Protein AF-A0A2D4GYD4-F1 (afdb_monomer)

Secondary structure (DSSP, 8-state):
-HHHHHHHHHHH-HHHHHHHHHHHHHHHHHHHHHHHHHHHHHHHHHHHHHHHHHHHHHHHHHHHHHHHHHHHHHHHHHHHHHHHHHHHHHHHHHHHHHHHHHHHHHT-

Foldseek 3Di:
DLLVVLVVVCVVPVVVSVVSVVVVVVVVVVVVVVVVVVVVVVVVVVVVVVVVVVVVVVVVVVVVVVVVVVVVVVVVVVVVVVVVVVVVVVVVVVVVVVVVVVVVVVVD

Radius of gyration: 44.18 Å; Cα contacts (8 Å, |Δi|>4): 12; chains: 1; bounding box: 74×22×125 Å

Structure (mmCIF, N/CA/C/O backbone):
data_AF-A0A2D4GYD4-F1
#
_entry.id   AF-A0A2D4GYD4-F1
#
loop_
_atom_site.group_PDB
_atom_site.id
_atom_site.type_symbol
_atom_site.label_atom_id
_atom_site.label_alt_id
_atom_site.label_comp_id
_atom_site.label_asym_id
_atom_site.label_entity_id
_atom_site.label_seq_id
_atom_site.pdbx_PDB_ins_code
_atom_site.Cartn_x
_atom_site.Cartn_y
_atom_site.Cartn_z
_atom_site.occupancy
_atom_site.B_iso_or_equiv
_atom_site.auth_seq_id
_atom_site.auth_comp_id
_atom_site.auth_asym_id
_atom_site.auth_atom_id
_atom_site.pdbx_PDB_model_num
ATOM 1 N N . CYS A 1 1 ? 15.915 8.962 -39.665 1.00 87.31 1 CYS A N 1
ATOM 2 C CA . CYS A 1 1 ? 17.217 9.666 -39.717 1.00 87.31 1 CYS A CA 1
ATOM 3 C C . CYS A 1 1 ? 18.393 8.694 -39.558 1.00 87.31 1 CYS A C 1
ATOM 5 O O . CYS A 1 1 ? 19.176 8.578 -40.488 1.00 87.31 1 CYS A O 1
ATOM 7 N N . PHE A 1 2 ? 18.490 7.931 -38.457 1.00 94.81 2 PHE A N 1
ATOM 8 C CA . PHE A 1 2 ? 19.600 6.978 -38.259 1.00 94.81 2 PHE A CA 1
ATOM 9 C C . PHE A 1 2 ? 19.646 5.840 -39.297 1.00 94.81 2 PHE A C 1
ATOM 11 O O . PHE A 1 2 ? 20.721 5.451 -39.736 1.00 94.81 2 PHE A O 1
ATOM 18 N N . ASP A 1 3 ? 18.486 5.375 -39.768 1.00 96.56 3 ASP A N 1
ATOM 19 C CA . ASP A 1 3 ? 18.410 4.326 -40.796 1.00 96.56 3 ASP A CA 1
ATOM 20 C C . ASP A 1 3 ? 18.983 4.776 -42.155 1.00 96.56 3 ASP A C 1
ATOM 22 O O . ASP A 1 3 ? 19.630 3.992 -42.844 1.00 96.56 3 ASP A O 1
ATOM 26 N N . GLU A 1 4 ? 18.826 6.056 -42.511 1.00 97.19 4 GLU A N 1
ATOM 27 C CA . GLU A 1 4 ? 19.419 6.632 -43.729 1.00 97.19 4 GLU A CA 1
ATOM 28 C C . GLU A 1 4 ? 20.942 6.791 -43.591 1.00 97.19 4 GLU A C 1
ATOM 30 O O . GLU A 1 4 ? 21.684 6.533 -44.535 1.00 97.19 4 GLU A O 1
ATOM 35 N N . LEU A 1 5 ? 21.423 7.118 -42.389 1.00 97.25 5 LEU A N 1
ATOM 36 C CA . LEU A 1 5 ? 22.850 7.101 -42.054 1.00 97.25 5 LEU A CA 1
ATOM 37 C C . LEU A 1 5 ? 23.448 5.697 -42.210 1.00 97.25 5 LEU A C 1
ATOM 39 O O . LEU A 1 5 ? 24.489 5.540 -42.844 1.00 97.25 5 LEU A O 1
ATOM 43 N N . ILE A 1 6 ? 22.771 4.664 -41.696 1.00 97.69 6 ILE A N 1
ATOM 44 C CA . ILE A 1 6 ? 23.198 3.268 -41.870 1.00 97.69 6 ILE A CA 1
ATOM 45 C C . ILE A 1 6 ? 23.248 2.912 -43.358 1.00 97.69 6 ILE A C 1
ATOM 47 O O . ILE A 1 6 ? 24.235 2.328 -43.808 1.00 97.69 6 ILE A O 1
ATOM 51 N N . ARG A 1 7 ? 22.236 3.304 -44.144 1.00 97.88 7 ARG A N 1
ATOM 52 C CA . ARG A 1 7 ? 22.200 3.064 -45.594 1.00 97.88 7 ARG A CA 1
ATOM 53 C C . ARG A 1 7 ? 23.409 3.682 -46.304 1.00 97.88 7 ARG A C 1
ATOM 55 O O . ARG A 1 7 ? 24.092 2.985 -47.050 1.00 97.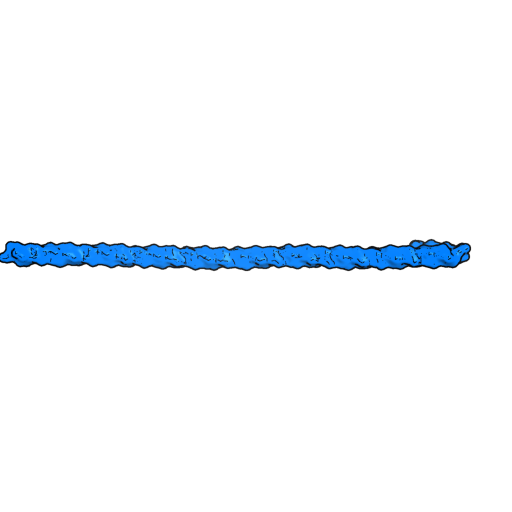88 7 ARG A O 1
ATOM 62 N N . GLN A 1 8 ? 23.705 4.957 -46.045 1.00 98.12 8 GLN A N 1
ATOM 63 C CA . GLN A 1 8 ? 24.850 5.655 -46.646 1.00 98.12 8 GLN A CA 1
ATOM 64 C C . GLN A 1 8 ? 26.192 5.032 -46.234 1.00 98.12 8 GLN A C 1
ATOM 66 O O . GLN A 1 8 ? 27.060 4.819 -47.078 1.00 98.12 8 GLN A O 1
ATOM 71 N N . VAL A 1 9 ? 26.358 4.679 -44.956 1.00 98.00 9 VAL A N 1
ATOM 72 C CA . VAL A 1 9 ? 27.581 4.023 -44.465 1.00 98.00 9 VAL A CA 1
ATOM 73 C C . VAL A 1 9 ? 27.753 2.636 -45.082 1.00 98.00 9 VAL A C 1
ATOM 75 O O . VAL A 1 9 ? 28.871 2.282 -45.442 1.00 98.00 9 VAL A O 1
ATOM 78 N N . THR A 1 10 ? 26.664 1.886 -45.268 1.00 98.00 10 THR A N 1
ATOM 79 C CA . THR A 1 10 ? 26.689 0.561 -45.909 1.00 98.00 10 THR A CA 1
ATOM 80 C C . THR A 1 10 ? 27.160 0.647 -47.361 1.00 98.00 10 THR A C 1
ATOM 82 O O . THR A 1 10 ? 27.949 -0.193 -47.780 1.00 98.00 10 THR A O 1
ATOM 85 N N . ILE A 1 11 ? 26.733 1.677 -48.111 1.00 98.12 11 ILE A N 1
ATOM 86 C CA . ILE A 1 11 ? 27.210 1.926 -49.485 1.00 98.12 11 ILE A CA 1
ATOM 87 C C . ILE A 1 11 ? 28.726 2.155 -49.506 1.00 98.12 11 ILE A C 1
ATOM 89 O O . ILE A 1 11 ? 29.408 1.650 -50.392 1.00 98.12 11 ILE A O 1
ATOM 93 N N . ASN A 1 12 ? 29.256 2.886 -48.523 1.00 97.81 12 ASN A N 1
ATOM 94 C CA . ASN A 1 12 ? 30.689 3.168 -48.431 1.00 97.81 12 ASN A CA 1
ATOM 95 C C . ASN A 1 12 ? 31.509 1.963 -47.930 1.00 97.81 12 ASN A C 1
ATOM 97 O O . ASN A 1 12 ? 32.655 1.787 -48.335 1.00 97.81 12 ASN A O 1
ATOM 101 N N . CYS A 1 13 ? 30.968 1.179 -46.993 1.00 98.12 13 CYS A N 1
ATOM 102 C CA . CYS A 1 13 ? 31.606 0.010 -46.384 1.00 98.12 13 CYS A CA 1
ATOM 103 C C . CYS A 1 13 ? 30.543 -0.848 -45.680 1.00 98.12 13 CYS A C 1
ATOM 105 O O . CYS A 1 13 ? 29.988 -0.459 -44.644 1.00 98.12 13 CYS A O 1
ATOM 107 N N . ALA A 1 14 ? 30.275 -2.030 -46.233 1.00 98.06 14 ALA A N 1
ATOM 108 C CA . ALA A 1 14 ? 29.191 -2.899 -45.785 1.00 98.06 14 ALA A CA 1
ATOM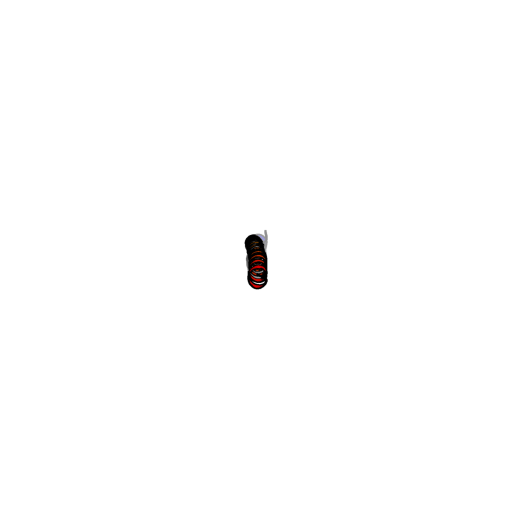 109 C C . ALA A 1 14 ? 29.359 -3.360 -44.327 1.00 98.06 14 ALA A C 1
ATOM 111 O O . ALA A 1 14 ? 28.388 -3.409 -43.572 1.00 98.06 14 ALA A O 1
ATOM 112 N N . GLU A 1 15 ? 30.590 -3.630 -43.898 1.00 98.25 15 GLU A N 1
ATOM 113 C CA . GLU A 1 15 ? 30.923 -4.097 -42.551 1.00 98.25 15 GLU A CA 1
ATOM 114 C C . GLU A 1 15 ? 30.590 -3.041 -41.492 1.00 98.25 15 GLU A C 1
ATOM 116 O O . GLU A 1 15 ? 30.033 -3.356 -40.438 1.00 98.25 15 GLU A O 1
ATOM 121 N N . ARG A 1 16 ? 30.873 -1.765 -41.789 1.00 98.19 16 ARG A N 1
ATOM 122 C CA . ARG A 1 16 ? 30.518 -0.639 -40.912 1.00 98.19 16 ARG A CA 1
ATOM 123 C C . ARG A 1 16 ? 29.008 -0.444 -40.839 1.00 98.19 16 ARG A C 1
ATOM 125 O O . ARG A 1 16 ? 28.479 -0.210 -39.754 1.00 98.19 16 ARG A O 1
ATOM 132 N N . GLY A 1 17 ? 28.318 -0.586 -41.969 1.00 98.31 17 GLY A N 1
ATOM 133 C CA . GLY A 1 17 ? 26.858 -0.568 -42.023 1.00 98.31 17 GLY A CA 1
ATOM 134 C C . GLY A 1 17 ? 26.226 -1.651 -41.146 1.00 98.31 17 GLY A C 1
ATOM 135 O O . GLY A 1 17 ? 25.354 -1.360 -40.326 1.00 98.31 17 GLY A O 1
ATOM 136 N N . LEU A 1 18 ? 26.730 -2.885 -41.250 1.00 98.06 18 LEU A N 1
ATOM 137 C CA . LEU A 1 18 ? 26.283 -4.018 -40.439 1.00 98.06 18 LEU A CA 1
ATOM 138 C C . LEU A 1 18 ? 26.534 -3.800 -38.941 1.00 98.06 18 LEU A C 1
ATOM 140 O O . LEU A 1 18 ? 25.690 -4.152 -38.117 1.00 98.06 18 LEU A O 1
ATOM 144 N N . LEU A 1 19 ? 27.673 -3.210 -38.573 1.00 98.31 19 LEU A N 1
ATOM 145 C CA . LEU A 1 19 ? 27.976 -2.908 -37.176 1.00 98.31 19 LEU A CA 1
ATOM 146 C C . LEU A 1 19 ? 27.001 -1.869 -36.600 1.00 98.31 19 LEU A C 1
ATOM 148 O O . LEU A 1 19 ? 26.440 -2.091 -35.529 1.00 98.31 19 LEU A O 1
ATOM 152 N N . LEU A 1 20 ? 26.732 -0.779 -37.327 1.00 98.00 20 LEU A N 1
ATOM 153 C CA . LEU A 1 20 ? 25.764 0.238 -36.897 1.00 98.00 20 LEU A CA 1
ATOM 154 C C . LEU A 1 20 ? 24.339 -0.318 -36.790 1.00 98.00 20 LEU A C 1
ATOM 156 O O . LEU A 1 20 ? 23.611 0.044 -35.866 1.00 98.00 20 LEU A O 1
ATOM 160 N N . LEU A 1 21 ? 23.955 -1.215 -37.703 1.00 97.94 21 LEU A N 1
ATOM 161 C CA . LEU A 1 21 ? 22.678 -1.921 -37.649 1.00 97.94 21 LEU A CA 1
ATOM 162 C C . LEU A 1 21 ? 22.532 -2.712 -36.341 1.00 97.94 21 LEU A C 1
ATOM 164 O O . LEU A 1 21 ? 21.530 -2.565 -35.646 1.00 97.94 21 LEU A O 1
ATOM 168 N N . ARG A 1 22 ? 23.553 -3.495 -35.973 1.00 98.19 22 ARG A N 1
ATOM 169 C CA . ARG A 1 22 ? 23.550 -4.285 -34.732 1.00 98.19 22 ARG A CA 1
ATOM 170 C C . ARG A 1 22 ? 23.480 -3.405 -33.488 1.00 98.19 22 ARG A C 1
ATOM 172 O O . ARG A 1 22 ? 22.653 -3.664 -32.623 1.00 98.19 22 ARG A O 1
ATOM 179 N N . VAL A 1 23 ? 24.280 -2.338 -33.434 1.00 97.62 23 VAL A N 1
ATOM 180 C CA . VAL A 1 23 ? 24.262 -1.383 -32.312 1.00 97.62 23 VAL A CA 1
ATOM 181 C C . VAL A 1 23 ? 22.884 -0.733 -32.166 1.00 97.62 23 VAL A C 1
ATOM 183 O O . VAL A 1 23 ? 22.363 -0.620 -31.058 1.00 97.62 23 VAL A O 1
ATOM 186 N N . ARG A 1 24 ? 22.253 -0.332 -33.278 1.00 98.00 24 ARG A N 1
ATOM 187 C CA . ARG A 1 24 ? 20.889 0.216 -33.264 1.00 98.00 24 ARG A CA 1
ATOM 188 C C . ARG A 1 24 ? 19.900 -0.766 -32.645 1.00 98.00 24 ARG A C 1
ATOM 190 O O . ARG A 1 24 ? 19.068 -0.365 -31.833 1.00 98.00 24 ARG A O 1
ATOM 197 N N . ASP A 1 25 ? 19.955 -2.018 -33.081 1.00 98.12 25 ASP A N 1
ATOM 198 C CA . ASP A 1 25 ? 18.997 -3.038 -32.670 1.00 98.12 25 ASP A CA 1
ATOM 199 C C . ASP A 1 25 ? 19.201 -3.417 -31.196 1.00 98.12 25 ASP A C 1
ATOM 201 O O . ASP A 1 25 ? 18.226 -3.502 -30.452 1.00 98.12 25 ASP A O 1
ATOM 205 N N . GLU A 1 26 ? 20.448 -3.496 -30.731 1.00 98.25 26 GLU A N 1
ATOM 206 C CA . GLU A 1 26 ? 20.787 -3.696 -29.317 1.00 98.25 26 GLU A CA 1
ATOM 207 C C . GLU A 1 26 ? 20.280 -2.551 -28.424 1.00 98.25 26 GLU A C 1
ATOM 209 O O . GLU A 1 26 ? 19.656 -2.794 -27.386 1.00 98.25 26 GLU A O 1
ATOM 214 N N . ILE A 1 27 ? 20.458 -1.292 -28.842 1.00 97.69 27 ILE A N 1
ATOM 215 C CA . ILE A 1 27 ? 19.924 -0.131 -28.112 1.00 97.69 27 ILE A CA 1
ATOM 216 C C . ILE A 1 27 ? 18.393 -0.172 -28.069 1.00 97.69 27 ILE A C 1
ATOM 218 O O . ILE A 1 27 ? 17.802 0.067 -27.016 1.00 97.69 27 ILE A O 1
ATOM 222 N N . ARG A 1 28 ? 17.730 -0.503 -29.185 1.00 98.19 28 ARG A N 1
ATOM 223 C CA . ARG A 1 28 ? 16.263 -0.633 -29.228 1.00 98.19 28 ARG A CA 1
ATOM 224 C C . ARG A 1 28 ? 15.767 -1.721 -28.276 1.00 98.19 28 ARG A C 1
ATOM 226 O O . ARG A 1 28 ? 14.826 -1.471 -27.526 1.00 98.19 28 ARG A O 1
ATOM 233 N N . MET A 1 29 ? 16.417 -2.885 -28.265 1.00 98.38 29 MET A N 1
ATOM 234 C CA . MET A 1 29 ? 16.100 -3.965 -27.324 1.00 98.38 29 MET A CA 1
ATOM 235 C C . MET A 1 29 ? 16.297 -3.526 -25.869 1.00 98.38 29 MET A C 1
ATOM 237 O O . MET A 1 29 ? 15.444 -3.788 -25.024 1.00 98.38 29 MET A O 1
ATOM 241 N N . THR A 1 30 ? 17.380 -2.803 -25.585 1.00 98.50 30 THR A N 1
ATOM 242 C CA . THR A 1 30 ? 17.694 -2.298 -24.241 1.00 98.50 30 THR A CA 1
ATOM 243 C C . THR A 1 30 ? 16.648 -1.292 -23.755 1.00 98.50 30 THR A C 1
ATOM 245 O O . THR A 1 30 ? 16.176 -1.382 -22.623 1.00 98.50 30 THR A O 1
ATOM 248 N N . ILE A 1 31 ? 16.231 -0.359 -24.615 1.00 98.38 31 ILE A N 1
ATOM 249 C CA . ILE A 1 31 ? 15.175 0.612 -24.297 1.00 98.38 31 ILE A CA 1
ATOM 250 C C . ILE A 1 31 ? 13.850 -0.106 -24.023 1.00 98.38 31 ILE A C 1
ATOM 252 O O . ILE A 1 31 ? 13.199 0.201 -23.027 1.00 98.38 31 ILE A O 1
ATOM 256 N N . ALA A 1 32 ? 13.475 -1.087 -24.848 1.00 98.44 32 ALA A N 1
ATOM 257 C CA . ALA A 1 32 ? 12.249 -1.860 -24.647 1.00 98.44 32 ALA A CA 1
ATOM 258 C C . ALA A 1 32 ? 12.260 -2.635 -23.315 1.00 98.44 32 ALA A C 1
ATOM 260 O O . ALA A 1 32 ? 11.255 -2.672 -22.599 1.00 98.44 32 ALA A O 1
ATOM 261 N N . ALA A 1 33 ? 13.410 -3.206 -22.938 1.00 98.62 33 ALA A N 1
ATOM 262 C CA . ALA A 1 33 ? 13.579 -3.867 -21.647 1.00 98.62 33 ALA A CA 1
ATOM 263 C C . ALA A 1 33 ? 13.407 -2.881 -20.477 1.00 98.62 33 ALA A C 1
ATOM 265 O O . ALA A 1 33 ? 12.670 -3.172 -19.533 1.00 98.62 33 ALA A O 1
ATOM 266 N N . TYR A 1 34 ? 14.017 -1.692 -20.556 1.00 98.62 34 TYR A N 1
ATOM 267 C CA . TYR A 1 34 ? 13.845 -0.658 -19.532 1.00 98.62 34 TYR A CA 1
ATOM 268 C C . TYR A 1 34 ? 12.410 -0.135 -19.441 1.00 98.62 34 TYR A C 1
ATOM 270 O O . TYR A 1 34 ? 11.922 0.068 -18.333 1.00 98.62 34 TYR A O 1
ATOM 278 N N . GLN A 1 35 ? 11.717 0.042 -20.569 1.00 98.62 35 GLN A N 1
ATOM 279 C CA . GLN A 1 35 ? 10.301 0.427 -20.586 1.00 98.62 35 GLN A CA 1
ATOM 280 C C . GLN A 1 35 ? 9.443 -0.616 -19.867 1.00 98.62 35 GLN A C 1
ATOM 282 O O . GLN A 1 35 ? 8.699 -0.273 -18.952 1.00 98.62 35 GLN A O 1
ATOM 287 N N . THR A 1 36 ? 9.638 -1.897 -20.191 1.00 98.50 36 THR A N 1
ATOM 288 C CA . THR A 1 36 ? 8.925 -3.008 -19.542 1.00 98.50 36 THR A CA 1
ATOM 289 C C . THR A 1 36 ? 9.178 -3.034 -18.031 1.00 98.50 36 THR A C 1
ATOM 291 O O . THR A 1 36 ? 8.254 -3.219 -17.232 1.00 98.50 36 THR A O 1
ATOM 294 N N . LEU A 1 37 ? 10.430 -2.823 -17.613 1.00 98.56 37 LEU A N 1
ATOM 295 C CA . LEU A 1 37 ? 10.796 -2.784 -16.198 1.00 98.56 37 LEU A CA 1
ATOM 296 C C . LEU A 1 37 ? 10.175 -1.579 -15.480 1.00 98.56 37 LEU A C 1
ATOM 298 O O . LEU A 1 37 ? 9.688 -1.716 -14.355 1.00 98.56 37 LEU A O 1
ATOM 302 N N . TYR A 1 38 ? 10.171 -0.409 -16.118 1.00 98.50 38 TYR A N 1
ATOM 303 C CA . TYR A 1 38 ? 9.571 0.804 -15.575 1.00 98.50 38 TYR A CA 1
ATOM 304 C C . TYR A 1 38 ? 8.060 0.643 -15.386 1.00 98.50 38 TYR A C 1
ATOM 306 O O . TYR A 1 38 ? 7.557 0.866 -14.285 1.00 98.50 38 TYR A O 1
ATOM 314 N N . GLU A 1 39 ? 7.352 0.168 -16.413 1.00 98.44 39 GLU A N 1
ATOM 315 C CA . GLU A 1 39 ? 5.912 -0.111 -16.351 1.00 98.44 39 GLU A CA 1
ATOM 316 C C . GLU A 1 39 ? 5.586 -1.110 -15.235 1.00 98.44 39 GLU A C 1
ATOM 318 O O . GLU A 1 39 ? 4.687 -0.877 -14.423 1.00 98.44 39 GLU A O 1
ATOM 323 N N . SER A 1 40 ? 6.378 -2.180 -15.124 1.00 98.44 40 SER A N 1
ATOM 324 C CA . SER A 1 40 ? 6.243 -3.173 -14.053 1.00 98.44 40 SER A CA 1
ATOM 325 C C . SER A 1 40 ? 6.469 -2.569 -12.663 1.00 98.44 40 SER A C 1
ATOM 327 O O . SER A 1 40 ? 5.734 -2.881 -11.724 1.00 98.44 40 SER A O 1
ATOM 329 N N . SER A 1 41 ? 7.457 -1.683 -12.520 1.00 98.25 41 SER A N 1
ATOM 330 C CA . SER A 1 41 ? 7.787 -1.028 -11.246 1.00 98.25 41 SER A CA 1
ATOM 331 C C . SER A 1 41 ? 6.678 -0.074 -10.805 1.00 98.25 41 SER A C 1
ATOM 333 O O . SER A 1 41 ? 6.270 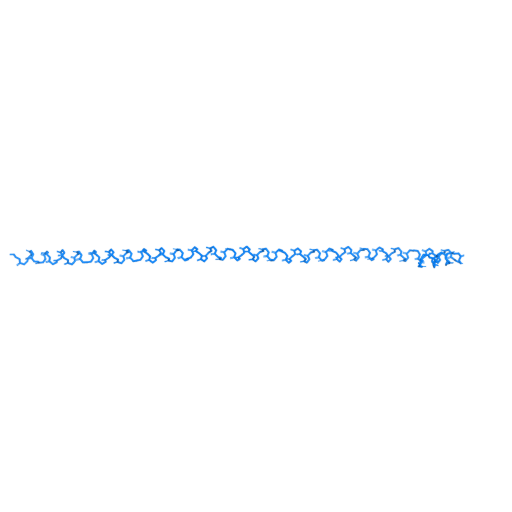-0.073 -9.642 1.00 98.25 41 SER A O 1
ATOM 335 N N . VAL A 1 42 ? 6.136 0.694 -11.749 1.00 98.50 42 VAL A N 1
ATOM 336 C CA . VAL A 1 42 ? 5.009 1.603 -11.525 1.00 98.50 42 VAL A CA 1
ATOM 337 C C . VAL A 1 42 ? 3.747 0.820 -11.142 1.00 98.50 42 VAL A C 1
ATOM 339 O O . VAL A 1 42 ? 3.094 1.147 -10.148 1.00 98.50 42 VAL A O 1
ATOM 342 N N . ALA A 1 43 ? 3.442 -0.269 -11.855 1.00 98.50 43 ALA A N 1
ATOM 343 C CA . ALA A 1 43 ? 2.317 -1.146 -11.531 1.00 98.50 43 ALA A CA 1
ATOM 344 C C . ALA A 1 43 ? 2.461 -1.798 -10.144 1.00 98.50 43 ALA A C 1
ATOM 346 O O . ALA A 1 43 ? 1.483 -1.898 -9.396 1.00 98.50 43 ALA A O 1
ATOM 347 N N . PHE A 1 44 ? 3.674 -2.220 -9.769 1.00 98.38 44 PHE A N 1
ATOM 348 C CA . PHE A 1 44 ? 3.961 -2.741 -8.433 1.00 98.38 44 PHE A CA 1
ATOM 349 C C . PHE A 1 44 ? 3.706 -1.689 -7.346 1.00 98.38 44 PHE A C 1
ATOM 351 O O . PHE A 1 44 ? 3.015 -1.984 -6.367 1.00 98.38 44 PHE A O 1
ATOM 358 N N . GLY A 1 45 ? 4.209 -0.464 -7.535 1.00 98.31 45 GLY A N 1
ATOM 359 C CA . GLY A 1 45 ? 4.003 0.648 -6.606 1.00 98.31 45 GLY A CA 1
ATOM 360 C C . GLY A 1 45 ? 2.522 0.967 -6.395 1.00 98.31 45 GLY A C 1
ATOM 361 O O . GLY A 1 45 ? 2.061 1.020 -5.254 1.00 98.31 45 GLY A O 1
ATOM 362 N N . MET A 1 46 ? 1.750 1.074 -7.482 1.00 98.31 46 MET A N 1
ATOM 363 C CA . MET A 1 46 ? 0.300 1.290 -7.407 1.00 98.31 46 MET A CA 1
ATOM 364 C C . MET A 1 46 ? -0.421 0.168 -6.656 1.00 98.31 46 MET A C 1
ATOM 366 O O . MET A 1 46 ? -1.246 0.441 -5.786 1.00 98.31 46 MET A O 1
ATOM 370 N N . ARG A 1 47 ? -0.089 -1.099 -6.939 1.00 98.19 47 ARG A N 1
ATOM 371 C CA . ARG A 1 47 ? -0.704 -2.245 -6.254 1.00 98.19 47 ARG A CA 1
ATOM 372 C C . ARG A 1 47 ? -0.430 -2.219 -4.752 1.00 98.19 47 ARG A C 1
ATOM 374 O O . ARG A 1 47 ? -1.324 -2.521 -3.967 1.00 98.19 47 ARG A O 1
ATOM 381 N N . LYS A 1 48 ? 0.790 -1.857 -4.346 1.00 98.31 48 LYS A N 1
ATOM 382 C CA . LYS A 1 48 ? 1.158 -1.747 -2.929 1.00 98.31 48 LYS A CA 1
ATOM 383 C C . LYS A 1 48 ? 0.459 -0.590 -2.227 1.00 98.31 48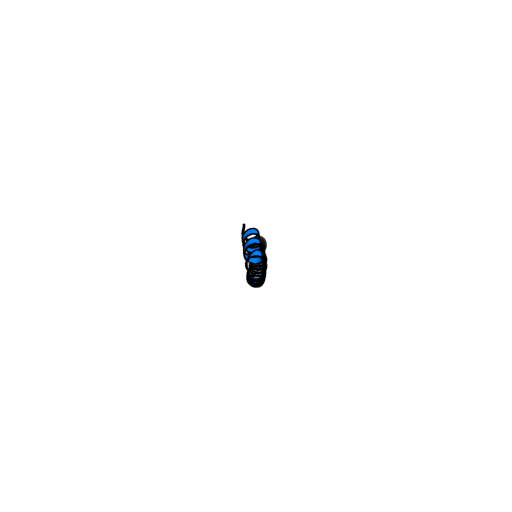 LYS A C 1
ATOM 385 O O . LYS A 1 48 ? -0.016 -0.793 -1.114 1.00 98.31 48 LYS A O 1
ATOM 390 N N . ALA A 1 49 ? 0.338 0.565 -2.878 1.00 98.19 49 ALA A N 1
ATOM 391 C CA . ALA A 1 49 ? -0.425 1.689 -2.341 1.00 98.19 49 ALA A CA 1
ATOM 392 C C . ALA A 1 49 ? -1.902 1.315 -2.135 1.00 98.19 49 ALA A C 1
ATOM 394 O O . ALA A 1 49 ? -2.438 1.505 -1.048 1.00 98.19 49 ALA A O 1
ATOM 395 N N . LEU A 1 50 ? -2.530 0.688 -3.136 1.00 98.12 50 LEU A N 1
ATOM 396 C CA . LEU A 1 50 ? -3.921 0.242 -3.038 1.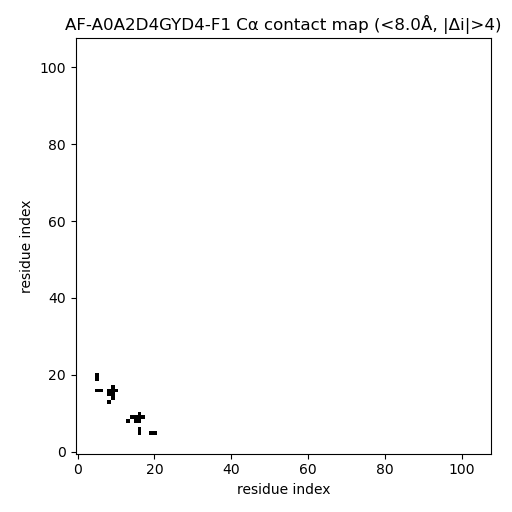00 98.12 50 LEU A CA 1
ATOM 397 C C . LEU A 1 50 ? -4.120 -0.796 -1.923 1.00 98.12 50 LEU A C 1
ATOM 399 O O . LEU A 1 50 ? -5.074 -0.702 -1.157 1.00 98.12 50 LEU A O 1
ATOM 403 N N . GLN A 1 51 ? -3.203 -1.763 -1.803 1.00 97.75 51 GLN A N 1
ATOM 404 C CA . GLN A 1 51 ? -3.243 -2.769 -0.739 1.00 97.75 51 GLN A CA 1
ATOM 405 C C . GLN A 1 51 ? -3.149 -2.129 0.657 1.00 97.75 51 GLN A C 1
ATOM 407 O O . GLN A 1 51 ? -3.834 -2.573 1.577 1.00 97.75 51 GLN A O 1
ATOM 412 N N . ALA A 1 52 ? -2.314 -1.099 0.818 1.00 97.81 52 ALA A N 1
ATOM 413 C CA . ALA A 1 52 ? -2.177 -0.378 2.079 1.00 97.81 52 ALA A CA 1
ATOM 414 C C . ALA A 1 52 ? -3.452 0.405 2.434 1.00 97.81 52 ALA A C 1
ATOM 416 O O . ALA A 1 52 ? -3.918 0.307 3.567 1.00 97.81 52 ALA A O 1
ATOM 417 N N . GLU A 1 53 ? -4.048 1.114 1.471 1.00 97.75 53 GLU A N 1
ATOM 418 C CA . GLU A 1 53 ? -5.309 1.842 1.679 1.00 97.75 53 GLU A CA 1
ATOM 419 C C . GLU A 1 53 ? -6.467 0.902 2.029 1.00 97.75 53 GLU A C 1
ATOM 421 O O . GLU A 1 53 ? -7.227 1.165 2.962 1.00 97.75 53 GLU A O 1
ATOM 426 N N . GLN A 1 54 ? -6.571 -0.238 1.342 1.00 97.12 54 GLN A N 1
ATOM 427 C CA . GLN A 1 54 ? -7.587 -1.236 1.661 1.00 97.12 54 GLN A CA 1
ATOM 428 C C . GLN A 1 54 ? -7.386 -1.810 3.069 1.00 97.12 54 GLN A C 1
ATOM 430 O O . GLN A 1 54 ? -8.326 -1.831 3.859 1.00 97.12 54 GLN A O 1
ATOM 435 N N . GLY A 1 55 ? -6.152 -2.197 3.414 1.00 97.25 55 GLY A N 1
ATOM 436 C CA . GLY A 1 55 ? -5.832 -2.698 4.750 1.00 97.25 55 GLY A CA 1
ATOM 437 C C . GLY A 1 55 ? -6.126 -1.677 5.850 1.00 97.25 55 GLY A C 1
ATOM 438 O O . GLY A 1 55 ? -6.637 -2.044 6.904 1.00 97.25 55 GLY A O 1
ATOM 439 N N . LYS A 1 56 ? -5.866 -0.390 5.599 1.00 98.00 56 LYS A N 1
ATOM 440 C CA . LYS A 1 56 ? -6.219 0.694 6.520 1.00 98.00 56 LYS A CA 1
ATOM 441 C C . LYS A 1 56 ? -7.735 0.797 6.708 1.00 98.00 56 LYS A C 1
ATOM 443 O O . LYS A 1 56 ? -8.191 0.803 7.846 1.00 98.00 56 LYS A O 1
ATOM 448 N N . SER A 1 57 ? -8.504 0.822 5.619 1.00 97.94 57 SER A N 1
ATOM 449 C CA . SER A 1 57 ? -9.969 0.910 5.685 1.00 97.94 57 SER A CA 1
ATOM 450 C C . SER A 1 57 ? -10.592 -0.268 6.441 1.00 97.94 57 SER A C 1
ATOM 452 O O . SER A 1 57 ? -11.509 -0.077 7.239 1.00 97.94 57 SER A O 1
ATOM 454 N N . ASP A 1 58 ? -10.080 -1.482 6.232 1.00 98.06 58 ASP A N 1
ATOM 455 C CA . ASP A 1 58 ? -10.561 -2.673 6.936 1.00 98.06 58 ASP A CA 1
ATOM 456 C C . ASP A 1 58 ? -10.255 -2.603 8.443 1.00 98.06 58 ASP A C 1
ATOM 458 O O . ASP A 1 58 ? -11.104 -2.948 9.267 1.00 98.06 58 ASP A O 1
ATOM 462 N N . MET A 1 59 ? -9.080 -2.088 8.819 1.00 97.75 59 MET A N 1
ATOM 463 C CA . MET A 1 59 ? -8.721 -1.871 10.225 1.00 97.75 59 MET A CA 1
ATOM 464 C C . MET A 1 59 ? -9.572 -0.779 10.877 1.00 97.75 59 MET A C 1
ATOM 466 O O . MET A 1 59 ? -10.029 -0.967 12.000 1.00 97.75 59 MET A O 1
ATOM 470 N N . GLU A 1 60 ? -9.836 0.331 10.185 1.00 98.31 60 GLU A N 1
ATOM 471 C CA . GLU A 1 60 ? -10.707 1.407 10.682 1.00 98.31 60 GLU A CA 1
ATOM 472 C C . GLU A 1 60 ? -12.130 0.904 10.953 1.00 98.31 60 GLU A C 1
ATOM 474 O O . GLU A 1 60 ? -12.693 1.188 12.010 1.00 98.31 60 GLU A O 1
ATOM 479 N N . LYS A 1 61 ? -12.689 0.085 10.051 1.00 98.31 61 LYS A N 1
ATOM 480 C CA . LYS A 1 61 ? -13.981 -0.579 10.285 1.00 98.31 61 LYS A CA 1
ATOM 481 C C . LYS A 1 61 ? -13.928 -1.472 11.516 1.00 98.31 61 LYS A C 1
ATOM 483 O O . LYS A 1 61 ? -14.834 -1.419 12.344 1.00 98.31 61 LYS A O 1
ATOM 488 N N . LYS A 1 62 ? -12.857 -2.260 11.666 1.00 98.31 62 LYS A N 1
ATOM 489 C CA . LYS A 1 62 ? -12.740 -3.165 12.808 1.00 98.31 62 LYS A CA 1
ATOM 490 C C . LYS A 1 62 ? -12.620 -2.418 14.135 1.00 98.31 62 LYS A C 1
ATOM 492 O O . LYS A 1 62 ? -13.175 -2.868 15.132 1.00 98.31 62 LYS A O 1
ATOM 497 N N . ILE A 1 63 ? -11.918 -1.287 14.144 1.00 98.44 63 ILE A N 1
ATOM 498 C CA . ILE A 1 63 ? -11.837 -0.403 15.310 1.00 98.44 63 ILE A CA 1
ATOM 499 C C . ILE A 1 63 ? -13.235 0.097 15.678 1.00 98.44 63 ILE A C 1
ATOM 501 O O . ILE A 1 63 ? -13.629 -0.070 16.826 1.00 98.44 63 ILE A O 1
ATOM 505 N N . ALA A 1 64 ? -14.002 0.617 14.716 1.00 98.44 64 ALA A N 1
ATOM 506 C CA . ALA A 1 64 ? -15.353 1.115 14.975 1.00 98.44 64 ALA A CA 1
ATOM 507 C C . ALA A 1 64 ? -16.278 0.027 15.554 1.00 98.44 64 ALA A C 1
ATOM 509 O O . ALA A 1 64 ? -16.939 0.255 16.564 1.00 98.44 64 ALA A O 1
ATOM 510 N N . GLU A 1 65 ? -16.263 -1.181 14.979 1.00 98.44 65 GLU A N 1
ATOM 511 C CA . GLU A 1 65 ? -17.022 -2.326 15.507 1.00 98.44 65 GLU A CA 1
ATOM 512 C C . GLU A 1 65 ? -16.638 -2.666 16.956 1.00 98.44 65 GLU A C 1
ATOM 514 O O . GLU A 1 65 ? -17.506 -2.900 17.795 1.00 98.44 65 GLU A O 1
ATOM 519 N N . LEU A 1 66 ? -15.336 -2.703 17.257 1.00 98.44 66 LEU A N 1
ATOM 520 C CA . LEU A 1 66 ? -14.840 -3.031 18.596 1.00 98.44 66 LEU A CA 1
ATOM 521 C C . LEU A 1 66 ? -15.140 -1.922 19.611 1.00 98.44 66 LEU A C 1
ATOM 523 O O . LEU A 1 66 ? -15.381 -2.210 20.782 1.00 98.44 66 LEU A O 1
ATOM 527 N N . GLU A 1 67 ? -15.123 -0.660 19.188 1.00 98.50 67 GLU A N 1
ATOM 528 C CA . GLU A 1 67 ? -15.517 0.472 20.024 1.00 98.50 67 GLU A CA 1
ATOM 529 C C . GLU A 1 67 ? -17.013 0.429 20.357 1.00 98.50 67 GLU A C 1
ATOM 531 O O . GLU A 1 67 ? -17.388 0.671 21.507 1.00 98.50 67 GLU A O 1
ATOM 536 N N . ASP A 1 68 ? -17.861 0.070 19.392 1.00 98.44 68 ASP A N 1
ATOM 537 C CA . ASP A 1 68 ? -19.294 -0.147 19.609 1.00 98.44 68 ASP A CA 1
ATOM 538 C C . ASP A 1 68 ? -19.543 -1.295 20.591 1.00 98.44 68 ASP A C 1
ATOM 540 O O . ASP A 1 68 ? -20.228 -1.112 21.602 1.00 98.44 68 ASP A O 1
ATOM 544 N N . GLU A 1 69 ? -18.912 -2.447 20.356 1.00 98.44 69 GLU A N 1
ATOM 545 C CA . GLU A 1 69 ? -19.032 -3.624 21.219 1.00 98.44 69 GLU A CA 1
ATOM 546 C C . GLU A 1 69 ? -18.561 -3.324 22.648 1.00 98.44 69 GLU A C 1
ATOM 548 O O . GLU A 1 69 ? -19.239 -3.663 23.622 1.00 98.44 69 GLU A O 1
ATOM 553 N N . LYS A 1 70 ? -17.434 -2.618 22.795 1.00 98.31 70 LYS A N 1
ATOM 554 C CA . LYS A 1 70 ? -16.930 -2.190 24.102 1.00 98.31 70 LYS A CA 1
ATOM 555 C C . LYS A 1 70 ? -17.947 -1.312 24.830 1.00 98.31 70 LYS A C 1
ATOM 557 O O . LYS A 1 70 ? -18.203 -1.549 2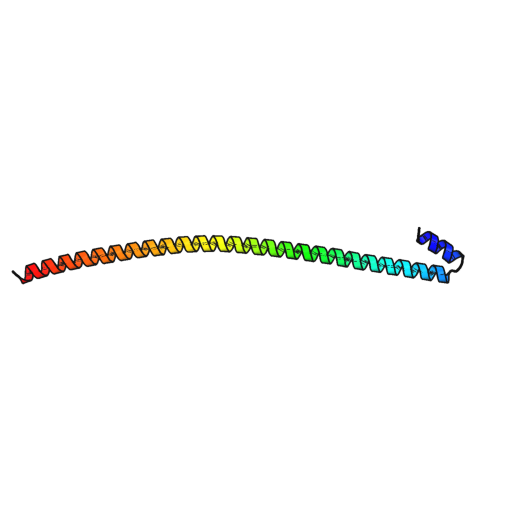6.010 1.00 98.31 70 LYS A O 1
ATOM 562 N N . ARG A 1 71 ? -18.535 -0.321 24.151 1.00 98.31 71 ARG A N 1
ATOM 563 C CA . ARG A 1 71 ? -19.545 0.568 24.752 1.00 98.31 71 ARG A CA 1
ATOM 564 C C . ARG A 1 71 ? -20.780 -0.202 25.207 1.00 98.31 71 ARG A C 1
ATOM 566 O O . ARG A 1 71 ? -21.286 0.044 26.304 1.00 98.31 71 ARG A O 1
ATOM 573 N N . ASP A 1 72 ? -21.249 -1.147 24.400 1.00 98.31 72 ASP A N 1
ATOM 574 C CA . ASP A 1 72 ? -22.393 -1.982 24.758 1.00 98.31 72 ASP A CA 1
ATOM 575 C C . ASP A 1 72 ? -22.093 -2.895 25.951 1.00 98.31 72 ASP A C 1
ATOM 577 O O . ASP A 1 72 ? -22.926 -3.021 26.854 1.00 98.31 72 ASP A O 1
ATOM 581 N N . LEU A 1 73 ? -20.902 -3.494 26.003 1.00 98.31 73 LEU A N 1
ATOM 582 C CA . LEU A 1 73 ? -20.469 -4.311 27.137 1.00 98.31 73 LEU A CA 1
ATOM 583 C C . LEU A 1 73 ? -20.317 -3.478 28.414 1.00 98.31 73 LEU A C 1
ATOM 585 O O . LEU A 1 73 ? -20.774 -3.901 29.475 1.00 98.31 73 LEU A O 1
ATOM 589 N N . GLU A 1 74 ? -19.743 -2.278 28.333 1.00 98.19 74 GLU A N 1
ATOM 590 C CA . GLU A 1 74 ? -19.645 -1.358 29.473 1.00 98.19 74 GLU A CA 1
ATOM 591 C C . GLU A 1 74 ? -21.031 -0.964 30.003 1.00 98.19 74 GLU A C 1
ATOM 593 O O . GLU A 1 74 ? -21.251 -0.965 31.219 1.00 98.19 74 GLU A O 1
ATOM 598 N N . ARG A 1 75 ? -21.999 -0.706 29.110 1.00 98.19 75 ARG A N 1
ATOM 599 C CA . ARG A 1 75 ? -23.395 -0.456 29.500 1.00 98.19 75 ARG A CA 1
ATOM 600 C C . ARG A 1 75 ? -23.985 -1.657 30.237 1.00 98.19 75 ARG A C 1
ATOM 602 O O . ARG A 1 75 ? -24.533 -1.486 31.325 1.00 98.19 75 ARG A O 1
ATOM 609 N N . GLN A 1 76 ? -23.832 -2.862 29.688 1.00 98.12 76 GLN A N 1
ATOM 610 C CA . GLN A 1 76 ? -24.332 -4.091 30.310 1.00 98.12 76 GLN A CA 1
ATOM 611 C C . GLN A 1 76 ? -23.713 -4.325 31.692 1.00 98.12 76 GLN A C 1
ATOM 613 O O . GLN A 1 76 ? -24.428 -4.650 32.638 1.00 98.12 76 GLN A O 1
ATOM 618 N N . VAL A 1 77 ? -22.402 -4.117 31.841 1.00 98.19 77 VAL A N 1
ATOM 619 C CA . VAL A 1 77 ? -21.715 -4.238 33.134 1.00 98.19 77 VAL A CA 1
ATOM 620 C C . VAL A 1 77 ? -22.299 -3.263 34.153 1.00 98.19 77 VAL A C 1
ATOM 622 O O . VAL A 1 77 ? -22.586 -3.663 35.281 1.00 98.19 77 VAL A O 1
A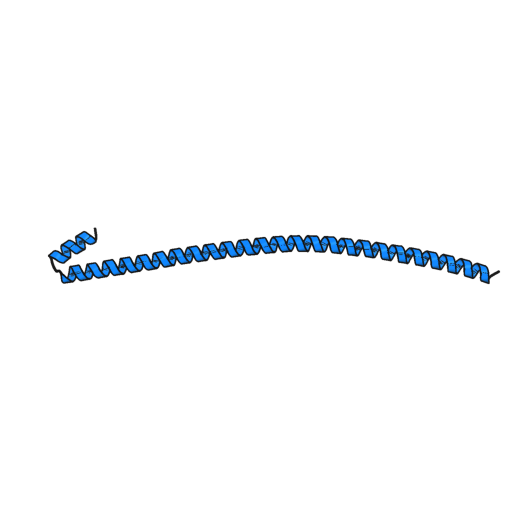TOM 625 N N . ASN A 1 78 ? -22.512 -2.004 33.771 1.00 97.88 78 ASN A N 1
ATOM 626 C CA . ASN A 1 78 ? -23.076 -0.996 34.669 1.00 97.88 78 ASN A CA 1
ATOM 627 C C . ASN A 1 78 ? -24.526 -1.316 35.058 1.00 97.88 78 ASN A C 1
ATOM 629 O O . ASN A 1 78 ? -24.882 -1.213 36.231 1.00 97.88 78 ASN A O 1
ATOM 633 N N . GLU A 1 79 ? -25.348 -1.770 34.109 1.00 98.00 79 GLU A N 1
ATOM 634 C CA . GLU A 1 79 ? -26.718 -2.210 34.387 1.00 98.00 79 GLU A CA 1
ATOM 635 C C . GLU A 1 79 ? -26.757 -3.389 35.366 1.00 98.00 79 GLU A C 1
ATOM 637 O O . GLU A 1 79 ? -27.572 -3.399 36.289 1.00 98.00 79 GLU A O 1
ATOM 642 N N . GLN A 1 80 ? -25.885 -4.385 35.191 1.00 97.50 80 GLN A N 1
ATOM 643 C CA . GLN A 1 80 ? -25.838 -5.542 36.087 1.00 97.50 80 GLN A CA 1
ATOM 644 C C . GLN A 1 80 ? -25.317 -5.169 37.476 1.00 97.50 80 GLN A C 1
ATOM 646 O O . GLN A 1 80 ? -25.890 -5.612 38.468 1.00 97.50 80 GLN A O 1
ATOM 651 N N . LYS A 1 81 ? -24.303 -4.298 37.569 1.00 97.56 81 LYS A N 1
ATOM 652 C CA . LYS A 1 81 ? -23.827 -3.769 38.858 1.00 97.56 81 LYS A CA 1
ATOM 653 C C . LYS A 1 81 ? -24.944 -3.061 39.621 1.00 97.56 81 LYS A C 1
ATOM 655 O O . LYS A 1 81 ? -25.195 -3.405 40.771 1.00 97.56 81 LYS A O 1
ATOM 660 N N . ALA A 1 82 ? -25.680 -2.166 38.959 1.00 97.56 82 ALA A N 1
ATOM 661 C CA . ALA A 1 82 ? -26.802 -1.462 39.576 1.00 97.56 82 ALA A CA 1
ATOM 662 C C . ALA A 1 82 ? -27.909 -2.423 40.053 1.00 97.56 82 ALA A C 1
ATOM 664 O O . ALA A 1 82 ? -28.496 -2.221 41.118 1.00 97.56 82 ALA A O 1
ATOM 665 N N . LYS A 1 83 ? -28.188 -3.496 39.296 1.00 97.88 83 LYS A N 1
ATOM 666 C CA . LYS A 1 83 ? -29.133 -4.543 39.719 1.00 97.88 83 LYS A CA 1
ATOM 667 C C . LYS A 1 83 ? -28.640 -5.288 40.958 1.00 97.88 83 LYS A C 1
ATOM 669 O O . LYS A 1 83 ? -29.431 -5.477 41.880 1.00 97.88 83 LYS A O 1
ATOM 674 N N . CYS A 1 84 ? -27.369 -5.686 40.997 1.00 96.81 84 CYS A N 1
ATOM 675 C CA . CYS A 1 84 ? -26.782 -6.357 42.158 1.00 96.81 84 CYS A CA 1
ATOM 676 C C . CYS A 1 84 ? -26.846 -5.471 43.408 1.00 96.81 84 CYS A C 1
ATOM 678 O O . CYS A 1 84 ? -27.364 -5.913 44.428 1.00 96.81 84 CYS A O 1
ATOM 680 N N . GLU A 1 85 ? -26.430 -4.206 43.308 1.00 97.38 85 GLU A N 1
ATOM 681 C CA . GLU A 1 85 ? -26.479 -3.244 44.420 1.00 97.38 85 GLU A CA 1
ATOM 682 C C . GLU A 1 85 ? -27.911 -3.043 44.947 1.00 97.38 85 GLU A C 1
ATOM 684 O O . GLU A 1 85 ? -28.148 -3.011 46.157 1.00 97.38 85 GLU A O 1
ATOM 689 N N . ALA A 1 86 ? -28.898 -2.953 44.048 1.00 97.06 86 ALA A N 1
ATOM 690 C CA . ALA A 1 86 ? -30.301 -2.825 44.433 1.00 97.06 86 ALA A CA 1
ATOM 691 C C . ALA A 1 86 ? -30.834 -4.073 45.161 1.00 97.06 86 ALA A C 1
ATOM 693 O O . ALA A 1 86 ? -31.627 -3.944 46.098 1.00 97.06 86 ALA A O 1
ATOM 694 N N . ILE A 1 87 ? -30.415 -5.271 44.739 1.00 96.75 87 ILE A N 1
ATOM 695 C CA . ILE A 1 87 ? -30.780 -6.536 45.390 1.00 96.75 87 ILE A CA 1
ATOM 696 C C . ILE A 1 87 ? -30.123 -6.627 46.769 1.00 96.75 87 ILE A C 1
ATOM 698 O O . ILE A 1 87 ? -30.822 -6.877 47.747 1.00 96.75 87 ILE A O 1
ATOM 702 N N . GLU A 1 88 ? -28.819 -6.363 46.871 1.00 96.31 88 GLU A N 1
ATOM 703 C CA . GLU A 1 88 ? -28.086 -6.392 48.142 1.00 96.31 88 GLU A CA 1
ATOM 704 C C . GLU A 1 88 ? -28.709 -5.451 49.174 1.00 96.31 88 GLU A C 1
ATOM 706 O O . GLU A 1 88 ? -28.937 -5.849 50.318 1.00 96.31 88 GLU A O 1
ATOM 711 N N . LYS A 1 89 ? -29.064 -4.227 48.7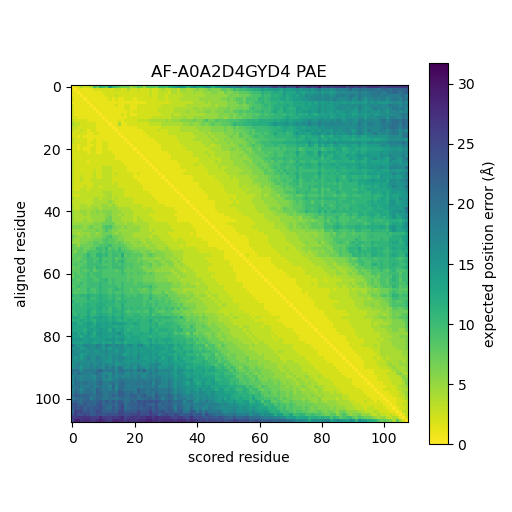64 1.00 96.56 89 LYS A N 1
ATOM 712 C CA . LYS A 1 89 ? -29.723 -3.264 49.651 1.00 96.56 89 LYS A CA 1
ATOM 713 C C . LYS A 1 89 ? -31.092 -3.757 50.128 1.00 96.56 89 LYS A C 1
ATOM 715 O O . LYS A 1 89 ? -31.379 -3.671 51.320 1.00 96.56 89 LYS A O 1
ATOM 720 N N . ARG A 1 90 ? -31.922 -4.302 49.228 1.00 96.12 90 ARG A N 1
ATOM 721 C CA . ARG A 1 90 ? -33.243 -4.856 49.587 1.00 96.12 90 ARG A CA 1
ATOM 722 C C . ARG A 1 90 ? -33.135 -6.028 50.557 1.00 96.12 90 ARG A C 1
ATOM 724 O O . ARG A 1 90 ? -33.898 -6.090 51.517 1.00 96.12 90 ARG A O 1
ATOM 731 N N . GLU A 1 91 ? -32.202 -6.944 50.321 1.00 95.44 91 GLU A N 1
ATOM 732 C CA . GLU A 1 91 ? -31.992 -8.101 51.196 1.00 95.44 91 GLU A CA 1
ATOM 733 C C . GLU A 1 91 ? -31.433 -7.686 52.563 1.00 95.44 91 GLU A C 1
ATOM 735 O O . GLU A 1 91 ? -31.849 -8.229 53.587 1.00 95.44 91 GLU A O 1
ATOM 740 N N . LEU A 1 92 ? -30.552 -6.680 52.611 1.00 95.88 92 LEU A N 1
ATOM 741 C CA . LEU A 1 92 ? -30.057 -6.117 53.868 1.00 95.88 92 LEU A CA 1
ATOM 742 C C . LEU A 1 92 ? -31.187 -5.472 54.682 1.00 95.88 92 LEU A C 1
ATOM 744 O O . LEU A 1 92 ? -31.325 -5.758 55.870 1.00 95.88 92 LEU A O 1
ATOM 748 N N . GLU A 1 93 ? -32.012 -4.634 54.050 1.00 95.12 93 GLU A N 1
ATOM 749 C CA . GLU A 1 93 ? -33.172 -4.005 54.694 1.00 95.12 93 GLU A CA 1
ATOM 750 C C . GLU A 1 93 ? -34.159 -5.060 55.209 1.00 95.12 93 GLU A C 1
ATOM 752 O O . GLU A 1 93 ? -34.627 -4.972 56.345 1.00 95.12 93 GLU A O 1
ATOM 757 N N . ARG A 1 94 ? -34.430 -6.100 54.412 1.00 94.88 94 ARG A N 1
ATOM 758 C CA . ARG A 1 94 ? -35.303 -7.208 54.808 1.00 94.88 94 ARG A CA 1
ATOM 759 C C . ARG A 1 94 ? -34.761 -7.958 56.025 1.00 94.88 94 ARG A C 1
ATOM 761 O O . ARG A 1 94 ? -35.514 -8.161 56.975 1.00 94.88 94 ARG A O 1
ATOM 768 N N . ARG A 1 95 ? -33.470 -8.314 56.031 1.00 94.06 95 ARG A N 1
ATOM 769 C CA . ARG A 1 95 ? -32.820 -8.964 57.181 1.00 94.06 95 ARG A CA 1
ATOM 770 C C . ARG A 1 95 ? -32.895 -8.107 58.438 1.00 94.06 95 ARG A C 1
ATOM 772 O O . ARG A 1 95 ? -33.270 -8.620 59.482 1.00 94.06 95 ARG A O 1
ATOM 779 N N . GLN A 1 96 ? -32.625 -6.804 58.339 1.00 94.06 96 GLN A N 1
ATOM 780 C CA . GLN A 1 96 ? -32.727 -5.893 59.486 1.00 94.06 96 GLN A CA 1
ATOM 781 C C . GLN A 1 96 ? -34.150 -5.821 60.055 1.00 94.06 96 GLN A C 1
ATOM 783 O O . GLN A 1 96 ? -34.327 -5.712 61.266 1.00 94.06 96 GLN A O 1
ATOM 788 N N . VAL A 1 97 ? -35.175 -5.855 59.198 1.00 94.19 97 VAL A N 1
ATOM 789 C CA . VAL A 1 97 ? -36.577 -5.878 59.641 1.00 94.19 97 VAL A CA 1
ATOM 790 C C . VAL A 1 97 ? -36.921 -7.206 60.317 1.00 94.19 97 VAL A C 1
ATOM 792 O O . VAL A 1 97 ? -37.580 -7.196 61.354 1.00 94.19 97 VAL A O 1
ATOM 795 N N . GLU A 1 98 ? -36.491 -8.335 59.751 1.00 91.88 98 GLU A N 1
ATOM 796 C CA . GLU A 1 98 ? -36.703 -9.667 60.333 1.00 91.88 98 GLU A CA 1
ATOM 797 C C . GLU A 1 98 ? -35.977 -9.819 61.684 1.00 91.88 98 GLU A C 1
ATOM 799 O O . GLU A 1 98 ? -36.588 -10.276 62.648 1.00 91.88 98 GLU A O 1
ATOM 804 N N . GLU A 1 99 ? -34.730 -9.349 61.800 1.00 92.19 99 GLU A N 1
ATOM 805 C CA . GLU A 1 99 ? -33.970 -9.349 63.058 1.00 92.19 99 GLU A CA 1
ATOM 806 C C . GLU A 1 99 ? -34.651 -8.509 64.143 1.00 92.19 99 GLU A C 1
ATOM 808 O O . GLU A 1 99 ? -34.803 -8.989 65.264 1.00 92.19 99 GLU A O 1
ATOM 813 N N . LYS A 1 100 ? -35.120 -7.294 63.813 1.00 91.69 100 LYS A N 1
ATOM 814 C CA . LYS A 1 100 ? -35.839 -6.433 64.769 1.00 91.69 100 LYS A CA 1
ATOM 815 C C . LYS A 1 100 ? -37.102 -7.102 65.303 1.00 91.69 100 LYS A C 1
ATOM 817 O O . LYS A 1 100 ? -37.279 -7.163 66.517 1.00 91.69 100 LYS A O 1
ATOM 822 N N . LYS A 1 101 ? -37.933 -7.653 64.411 1.00 91.12 101 LYS A N 1
ATOM 823 C CA . LYS A 1 101 ? -39.144 -8.393 64.798 1.00 91.12 101 LYS A CA 1
ATOM 824 C C . LYS A 1 101 ? -38.814 -9.565 65.716 1.00 91.12 101 LYS A C 1
ATOM 826 O O . LYS A 1 101 ? -39.453 -9.729 66.745 1.00 91.12 101 LYS A O 1
ATOM 831 N N . HIS A 1 102 ? -37.785 -10.340 65.377 1.00 88.56 102 HIS A N 1
ATOM 832 C CA . HIS A 1 102 ? -37.375 -11.469 66.203 1.00 88.56 102 HIS A CA 1
ATOM 833 C C . HIS A 1 102 ? -36.889 -11.027 67.593 1.00 88.56 102 HIS A C 1
ATOM 835 O O . HIS A 1 102 ? -37.271 -11.624 68.595 1.00 88.56 102 HIS A O 1
ATOM 841 N N . THR A 1 103 ? -36.092 -9.956 67.686 1.00 89.56 103 THR A N 1
ATOM 842 C CA . THR A 1 103 ? -35.677 -9.408 68.990 1.00 89.56 103 THR A CA 1
ATOM 843 C C . THR A 1 103 ? -36.849 -8.895 69.824 1.00 89.56 103 THR A C 1
ATOM 845 O O . THR A 1 103 ? -36.826 -9.069 71.040 1.00 89.56 103 THR A O 1
ATOM 848 N N . GLU A 1 104 ? -37.865 -8.296 69.198 1.00 89.25 104 GLU A N 1
ATOM 849 C CA . GLU A 1 104 ? -39.092 -7.862 69.879 1.00 89.25 104 GLU A CA 1
ATOM 850 C C . GLU A 1 104 ? -39.899 -9.060 70.406 1.00 89.25 104 GLU A C 1
ATOM 852 O O . GLU A 1 104 ? -40.364 -9.018 71.541 1.00 89.25 104 GLU A O 1
ATOM 857 N N . GLU A 1 105 ? -40.007 -10.147 69.633 1.00 85.88 105 GLU A N 1
ATOM 858 C CA . GLU A 1 105 ? -40.681 -11.388 70.051 1.00 85.88 105 GLU A CA 1
ATOM 859 C C . GLU A 1 105 ? -39.966 -12.104 71.207 1.00 85.88 105 GLU A C 1
ATOM 861 O O . GLU A 1 105 ? -40.627 -12.678 72.063 1.00 85.88 105 GLU A O 1
ATOM 866 N N . VAL A 1 106 ? -38.629 -12.079 71.251 1.00 84.69 106 VAL A N 1
ATOM 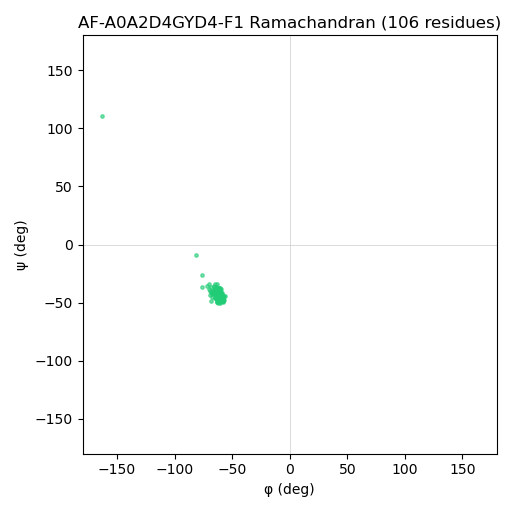867 C CA . VAL A 1 106 ? -37.835 -12.724 72.318 1.00 84.69 106 VAL A CA 1
ATOM 868 C C . VAL A 1 106 ? -37.842 -11.919 73.626 1.00 84.69 106 VAL A C 1
ATOM 870 O O . VAL A 1 106 ? -37.632 -12.487 74.697 1.00 84.69 106 VAL A O 1
ATOM 873 N N . GLN A 1 107 ? -38.039 -10.599 73.558 1.00 74.56 107 GLN A N 1
ATOM 874 C CA . GLN A 1 107 ? -38.115 -9.730 74.741 1.00 74.56 107 GLN A CA 1
ATOM 875 C C . GLN A 1 107 ? -39.490 -9.734 75.428 1.00 74.56 107 GLN A C 1
ATOM 877 O O . GLN A 1 107 ? -39.606 -9.167 76.518 1.00 74.56 107 GLN A O 1
ATOM 882 N N . PHE A 1 108 ? -40.501 -10.346 74.809 1.00 56.66 108 PHE A N 1
ATOM 883 C CA . PHE A 1 108 ? -41.858 -10.490 75.339 1.00 56.66 108 PHE A CA 1
ATOM 884 C C . PHE A 1 108 ? -42.060 -11.854 76.012 1.00 56.66 108 PHE A C 1
ATOM 886 O O . PHE A 1 108 ? -42.777 -11.892 77.039 1.00 56.66 108 PHE A O 1
#

Organism: Micrurus corallinus (NCBI:txid54390)

Solvent-accessible surface area (backbone atoms only — not comparable to full-atom values): 5776 Å² total; per-residue (Å²): 112,70,68,57,52,35,52,55,41,28,75,78,37,54,69,60,16,53,50,51,50,51,54,52,51,52,50,52,54,51,50,53,51,50,49,53,50,50,55,52,52,52,53,50,51,52,53,51,52,52,52,49,54,51,54,50,54,55,49,53,52,51,48,53,53,51,52,52,51,48,52,54,49,52,50,52,52,51,55,51,51,54,51,50,55,54,49,54,51,52,54,50,54,49,49,56,52,53,51,51,52,50,54,55,62,72,76,106

Sequence (108 aa):
CFDELIRQVTINCAERGLLLLRVRDEIRMTIAAYQTLYESSVAFGMRKALQAEQGKSDMEKKIAELEDEKRDLERQVNEQKAKCEAIEKRELERRQVEEKKHTEEVQF

InterPro domains:
  IPR019347 Axonemal dynein light chain [PF10211] (1-108)
  IPR019347 Axonemal dynein light chain [PTHR13183] (1-108)

pLDDT: mean 96.35, std 5.19, range [56.66, 98.62]

Mean predicted aligned error: 7.7 Å